Protein AF-A0AAE5LNX7-F1 (afdb_monomer_lite)

Foldseek 3Di:
DDPLVVVLVVVLVPDPVVVVQVVCVVVVNFLPDPNDTPQLLVSLVSSCVSVVDPDLVVSVVVCVVDPVSCVRNPPDDSVSSVVVVVPDDD

InterPro domains:
  IPR025399 Domain of unknown function DUF4372 [PF14294] (7-70)

Radius of gyration: 13.08 Å; chains: 1; bounding box: 31×25×31 Å

pLDDT: mean 72.5, std 10.39, range [49.38, 90.06]

Sequence (90 aa):
MVDYIKLFDKIIEFINWHTLKHAAFKLNTDNKVSKFFTKDHLKSMIYHYISQKDSLRDLSFGIYMSSKLKETVASVSLSTLSYHNNKRNY

Structure (mmCIF, N/CA/C/O backbone):
data_AF-A0AAE5LNX7-F1
#
_entry.id   AF-A0AAE5LNX7-F1
#
loop_
_atom_site.group_PDB
_atom_site.id
_atom_site.type_symbol
_atom_site.label_atom_id
_atom_site.label_alt_id
_atom_site.label_comp_id
_atom_site.label_asym_id
_atom_site.label_entity_id
_atom_site.label_seq_id
_atom_site.pdbx_PDB_ins_code
_atom_site.Cartn_x
_atom_site.Cartn_y
_atom_site.Cartn_z
_atom_site.occupancy
_atom_site.B_iso_or_equiv
_atom_site.auth_seq_id
_atom_site.auth_comp_id
_atom_site.auth_asym_id
_atom_site.auth_atom_id
_atom_site.pdbx_PDB_model_num
ATOM 1 N N . MET A 1 1 ? -19.804 -1.692 13.138 1.00 50.06 1 MET A N 1
ATOM 2 C CA . MET A 1 1 ? -18.955 -1.014 12.137 1.00 50.06 1 MET A CA 1
ATOM 3 C C . MET A 1 1 ? -17.747 -1.912 11.921 1.00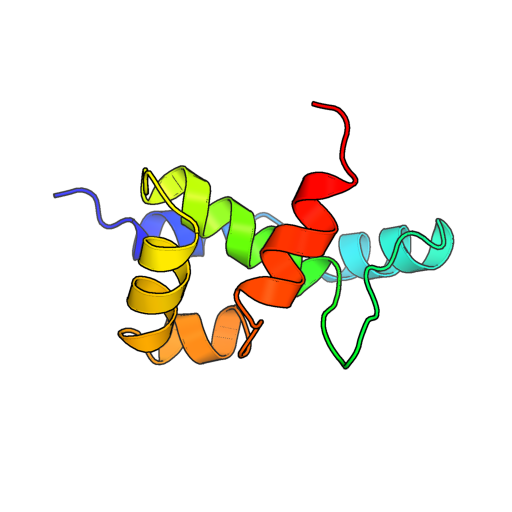 50.06 1 MET A C 1
ATOM 5 O O . MET A 1 1 ? -17.074 -2.207 12.900 1.00 50.06 1 MET A O 1
ATOM 9 N N . VAL A 1 2 ? -17.564 -2.477 10.725 1.00 58.38 2 VAL A N 1
ATOM 10 C CA . VAL A 1 2 ? -16.428 -3.377 10.459 1.00 58.38 2 VAL A CA 1
ATOM 11 C C . VAL A 1 2 ? -15.150 -2.549 10.519 1.00 58.38 2 VAL A C 1
ATOM 13 O O . VAL A 1 2 ? -15.059 -1.508 9.874 1.00 58.38 2 VAL A O 1
ATOM 16 N N . ASP A 1 3 ? -14.182 -2.989 11.316 1.00 78.56 3 ASP A N 1
ATOM 17 C CA . ASP A 1 3 ? -12.867 -2.359 11.361 1.00 78.56 3 ASP 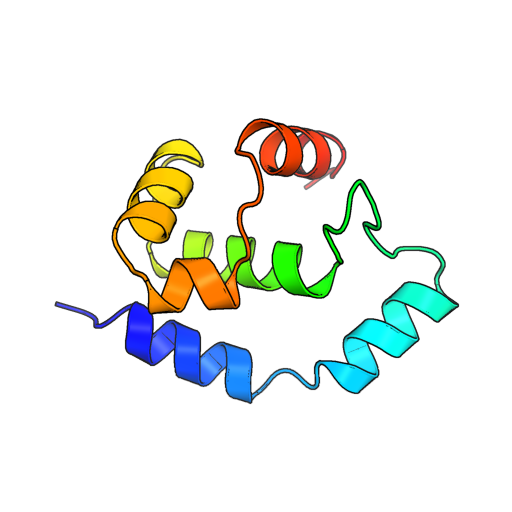A CA 1
ATOM 18 C C . ASP A 1 3 ? -12.065 -2.807 10.131 1.00 78.56 3 ASP A C 1
ATOM 20 O O . ASP A 1 3 ? -11.317 -3.788 10.151 1.00 78.56 3 ASP A O 1
ATOM 24 N N . TYR A 1 4 ? -12.293 -2.107 9.018 1.00 76.56 4 TYR A N 1
ATOM 25 C CA . TYR A 1 4 ? -11.650 -2.369 7.730 1.00 76.56 4 TYR A CA 1
ATOM 26 C C . TYR A 1 4 ? -10.120 -2.309 7.818 1.00 76.56 4 TYR A C 1
ATOM 28 O O . TYR A 1 4 ? -9.440 -2.980 7.045 1.00 76.56 4 TYR A O 1
ATOM 36 N N . ILE A 1 5 ? -9.576 -1.549 8.775 1.00 75.88 5 ILE A N 1
ATOM 37 C CA . ILE A 1 5 ? -8.133 -1.444 9.008 1.00 75.88 5 ILE A CA 1
ATOM 38 C C . ILE A 1 5 ? -7.616 -2.748 9.616 1.00 75.88 5 ILE A C 1
ATOM 40 O O . ILE A 1 5 ? -6.632 -3.299 9.132 1.00 75.88 5 ILE A O 1
ATOM 44 N N . LYS A 1 6 ? -8.311 -3.300 10.616 1.00 82.94 6 LYS A N 1
ATOM 45 C CA . LYS A 1 6 ? -7.937 -4.583 11.229 1.00 82.94 6 LYS A CA 1
ATOM 46 C C . LYS A 1 6 ? -8.047 -5.758 10.252 1.00 82.94 6 LYS A C 1
ATOM 48 O O . LYS A 1 6 ? -7.208 -6.658 10.273 1.00 82.94 6 LYS A O 1
ATOM 53 N N . LEU A 1 7 ? -9.063 -5.751 9.386 1.00 82.81 7 LEU A N 1
ATOM 54 C CA . LEU A 1 7 ? -9.209 -6.757 8.329 1.00 82.81 7 LEU A CA 1
ATOM 55 C C . LEU A 1 7 ? -8.102 -6.631 7.270 1.00 82.81 7 LEU A C 1
ATOM 57 O O . LEU A 1 7 ? -7.515 -7.637 6.875 1.00 82.81 7 LEU A O 1
ATOM 61 N N . PHE A 1 8 ? -7.778 -5.403 6.857 1.00 83.56 8 PHE A N 1
ATOM 62 C CA . PHE A 1 8 ? -6.656 -5.126 5.963 1.00 83.56 8 PHE A CA 1
ATOM 63 C C . PHE A 1 8 ? -5.331 -5.625 6.549 1.00 83.56 8 PHE A C 1
ATOM 65 O O . PHE A 1 8 ? -4.630 -6.371 5.868 1.00 83.56 8 PHE A O 1
ATOM 72 N N . ASP A 1 9 ? -5.035 -5.291 7.812 1.00 83.12 9 ASP A N 1
ATOM 73 C CA . ASP A 1 9 ? -3.828 -5.727 8.526 1.00 83.12 9 ASP A CA 1
ATOM 74 C C . ASP A 1 9 ? -3.694 -7.258 8.518 1.00 83.12 9 ASP A C 1
ATOM 76 O O . ASP A 1 9 ? -2.642 -7.797 8.174 1.00 83.12 9 ASP A O 1
ATOM 80 N N . LYS A 1 10 ? -4.785 -7.981 8.799 1.00 88.19 10 LYS A N 1
ATOM 81 C CA . LYS A 1 10 ? -4.783 -9.449 8.757 1.00 88.19 10 LYS A CA 1
ATOM 82 C C . LYS A 1 10 ? -4.497 -9.997 7.363 1.00 88.19 10 LYS A C 1
ATOM 84 O O . LYS A 1 10 ? -3.727 -10.940 7.232 1.00 88.19 10 LYS A O 1
ATOM 89 N N . ILE A 1 11 ? -5.079 -9.415 6.318 1.00 86.06 11 ILE A N 1
ATOM 90 C CA . ILE A 1 11 ? -4.871 -9.883 4.940 1.00 86.06 11 ILE A CA 1
ATOM 91 C C . ILE A 1 11 ? -3.430 -9.637 4.484 1.00 86.06 11 ILE A C 1
ATOM 93 O O . ILE A 1 11 ? -2.830 -10.514 3.863 1.00 86.06 11 ILE A O 1
ATOM 97 N N . ILE A 1 12 ? -2.844 -8.482 4.815 1.00 85.88 12 ILE A N 1
ATOM 98 C CA . ILE A 1 12 ? -1.456 -8.186 4.436 1.00 85.88 12 ILE A CA 1
ATOM 99 C C . ILE A 1 12 ? -0.431 -9.038 5.196 1.00 85.88 12 ILE A C 1
ATOM 101 O O . ILE A 1 12 ? 0.665 -9.241 4.675 1.00 85.88 12 ILE A O 1
ATOM 105 N N . GLU A 1 13 ? -0.769 -9.552 6.384 1.00 89.00 13 GLU A N 1
ATOM 106 C CA . GLU A 1 13 ? 0.060 -10.510 7.132 1.00 89.00 13 GLU A CA 1
ATOM 107 C C . GLU A 1 13 ? 0.162 -11.871 6.425 1.00 89.00 13 GLU A C 1
ATOM 109 O O . GLU A 1 13 ? 1.220 -12.497 6.458 1.00 89.00 13 GLU A O 1
ATOM 114 N N . PHE A 1 14 ? -0.896 -12.324 5.741 1.00 89.00 14 PHE A N 1
ATOM 115 C CA . PHE A 1 14 ? -0.890 -13.609 5.024 1.00 89.00 14 PHE A CA 1
ATOM 116 C C . PHE A 1 14 ? -0.055 -13.594 3.737 1.00 89.00 14 PHE A C 1
ATOM 118 O O . PHE A 1 14 ? 0.300 -14.650 3.209 1.00 89.00 14 PHE A O 1
ATOM 125 N N . ILE A 1 15 ? 0.263 -12.413 3.205 1.00 86.81 15 ILE A N 1
ATOM 126 C CA . ILE A 1 15 ? 0.989 -12.286 1.943 1.00 86.81 15 ILE A CA 1
ATOM 127 C C . ILE A 1 15 ? 2.494 -12.343 2.208 1.00 86.81 15 ILE A C 1
ATOM 129 O O . ILE A 1 15 ? 3.072 -11.463 2.847 1.00 86.81 15 ILE A O 1
ATOM 133 N N . ASN A 1 16 ? 3.173 -13.336 1.627 1.00 90.06 16 ASN A N 1
ATOM 134 C CA . ASN A 1 16 ? 4.632 -13.362 1.620 1.00 90.06 16 ASN A CA 1
ATOM 135 C C . ASN A 1 16 ? 5.186 -12.326 0.625 1.00 90.06 16 ASN A C 1
ATOM 137 O O . ASN A 1 16 ? 5.378 -12.590 -0.566 1.00 90.06 16 ASN A O 1
ATOM 141 N N . TRP A 1 17 ? 5.468 -11.129 1.136 1.00 86.44 17 TRP A N 1
ATOM 142 C CA . TRP A 1 17 ? 5.963 -9.998 0.351 1.00 86.44 17 TRP A CA 1
ATOM 143 C C . TRP A 1 17 ? 7.327 -10.241 -0.302 1.00 86.44 17 TRP A C 1
ATOM 145 O O . TRP A 1 17 ? 7.605 -9.665 -1.355 1.00 86.44 17 TRP A O 1
ATOM 155 N N . HIS A 1 18 ? 8.170 -11.092 0.291 1.00 85.50 18 HIS A N 1
ATOM 156 C CA . HIS A 1 18 ? 9.462 -11.457 -0.287 1.00 85.50 18 HIS A CA 1
ATOM 157 C C . HIS A 1 18 ? 9.269 -12.306 -1.547 1.00 85.50 18 HIS A C 1
ATOM 159 O O . HIS A 1 18 ? 9.812 -11.977 -2.604 1.00 85.50 18 HIS A O 1
ATOM 165 N N . THR A 1 19 ? 8.428 -13.340 -1.462 1.00 87.88 19 THR A N 1
ATOM 166 C CA . THR A 1 19 ? 8.069 -14.183 -2.609 1.00 87.88 19 THR A CA 1
ATOM 167 C C . THR A 1 19 ? 7.407 -13.362 -3.712 1.00 87.88 19 THR A C 1
ATOM 169 O O . THR A 1 19 ? 7.793 -13.491 -4.873 1.00 87.88 19 THR A O 1
ATOM 172 N N . LEU A 1 20 ? 6.479 -12.461 -3.364 1.00 86.25 20 LEU A N 1
ATOM 173 C CA . LEU A 1 20 ? 5.832 -11.573 -4.335 1.00 86.25 20 LEU A CA 1
ATOM 174 C C . LEU A 1 20 ? 6.850 -10.683 -5.061 1.00 86.25 20 LEU A C 1
ATOM 176 O O . LEU A 1 20 ? 6.815 -10.584 -6.285 1.00 86.25 20 LEU A O 1
ATOM 180 N N . LYS A 1 21 ? 7.773 -10.056 -4.321 1.00 83.44 21 LYS A N 1
ATOM 181 C CA . LYS A 1 21 ? 8.824 -9.209 -4.901 1.00 83.44 21 LYS A CA 1
ATOM 182 C C . LYS A 1 21 ? 9.717 -10.008 -5.851 1.00 83.44 21 LYS A C 1
ATOM 184 O O . LYS A 1 21 ? 9.997 -9.550 -6.955 1.00 83.44 21 LYS A O 1
ATOM 189 N N . HIS A 1 22 ? 10.151 -11.195 -5.432 1.00 83.12 22 HIS A N 1
ATOM 190 C CA . HIS A 1 22 ? 10.998 -12.058 -6.249 1.00 83.12 22 HIS A CA 1
ATOM 191 C C . HIS A 1 22 ? 10.283 -12.507 -7.532 1.00 83.12 22 HIS A C 1
ATOM 193 O O . HIS A 1 22 ? 10.862 -12.448 -8.615 1.00 83.12 22 HIS A O 1
ATOM 199 N N . ALA A 1 23 ? 9.011 -12.904 -7.432 1.00 83.19 23 ALA A N 1
ATOM 200 C CA . ALA A 1 23 ? 8.200 -13.289 -8.583 1.00 83.19 23 ALA A CA 1
ATOM 201 C C . ALA A 1 23 ? 7.986 -12.119 -9.557 1.00 83.19 23 ALA A C 1
ATOM 203 O O . ALA A 1 23 ? 8.210 -12.285 -10.753 1.00 83.19 23 ALA A O 1
ATOM 204 N N . ALA A 1 24 ? 7.632 -10.931 -9.053 1.00 83.12 24 ALA A N 1
ATOM 205 C CA . ALA A 1 24 ? 7.431 -9.740 -9.879 1.00 83.12 24 ALA A CA 1
ATOM 206 C C . ALA A 1 24 ? 8.706 -9.336 -10.636 1.00 83.12 24 ALA A C 1
ATOM 208 O O . ALA A 1 24 ? 8.643 -8.978 -11.811 1.00 83.12 24 ALA A O 1
ATOM 209 N N . PHE A 1 25 ? 9.870 -9.446 -9.987 1.00 80.06 25 PHE A N 1
ATOM 210 C CA . PHE A 1 25 ? 11.156 -9.198 -10.632 1.00 80.06 25 PHE A CA 1
ATOM 211 C C . PHE A 1 25 ? 11.479 -10.257 -11.694 1.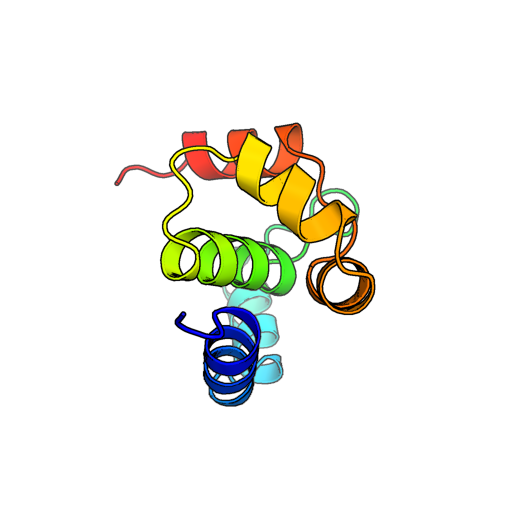00 80.06 25 PHE A C 1
ATOM 213 O O . PHE A 1 25 ? 11.814 -9.910 -12.822 1.00 80.06 25 PHE A O 1
ATOM 220 N N . LYS A 1 26 ? 11.325 -11.548 -11.362 1.00 81.75 26 LYS A N 1
ATOM 221 C CA . LYS A 1 26 ? 11.607 -12.664 -12.281 1.00 81.75 26 LYS A CA 1
ATOM 222 C C . LYS A 1 26 ? 10.745 -12.618 -13.545 1.00 81.75 26 LYS A C 1
ATOM 224 O O . LYS A 1 26 ? 11.225 -12.966 -14.617 1.00 81.75 26 LYS A O 1
ATOM 229 N N . LEU A 1 27 ? 9.486 -12.207 -13.417 1.00 81.62 27 LEU A N 1
ATOM 230 C CA . LEU A 1 27 ? 8.546 -12.107 -14.535 1.00 81.62 27 LEU A CA 1
ATOM 231 C C . LEU A 1 27 ? 8.653 -10.774 -15.294 1.00 81.62 27 LEU A C 1
ATOM 233 O O . LEU A 1 27 ? 7.930 -10.577 -16.265 1.00 81.62 27 LEU A O 1
ATOM 237 N N . ASN A 1 28 ? 9.536 -9.861 -14.867 1.00 75.94 28 ASN A N 1
ATOM 238 C CA . ASN A 1 28 ? 9.626 -8.493 -15.383 1.00 75.94 28 ASN A CA 1
ATOM 239 C C . ASN A 1 28 ? 8.271 -7.754 -15.367 1.00 75.94 28 ASN A C 1
ATOM 241 O O . ASN A 1 28 ? 7.964 -6.944 -16.238 1.00 75.94 28 ASN A O 1
ATOM 245 N N . THR A 1 29 ? 7.441 -8.053 -14.366 1.00 73.00 29 THR A N 1
ATOM 246 C CA . THR A 1 29 ? 6.112 -7.456 -14.170 1.00 73.00 29 THR A CA 1
ATOM 247 C C . THR A 1 29 ? 6.102 -6.468 -13.012 1.00 73.00 29 THR A C 1
ATOM 249 O O . THR A 1 29 ? 5.031 -6.111 -12.520 1.00 73.00 29 THR A O 1
ATOM 252 N N . ASP A 1 30 ? 7.274 -6.082 -12.499 1.00 69.62 30 ASP A N 1
ATOM 253 C CA . ASP A 1 30 ? 7.324 -5.141 -11.394 1.00 69.62 30 ASP A CA 1
ATOM 254 C C . ASP A 1 30 ? 6.866 -3.760 -11.872 1.00 69.62 30 ASP A C 1
ATOM 256 O O . ASP A 1 30 ? 7.433 -3.201 -12.810 1.00 69.62 30 ASP A O 1
ATOM 260 N N . ASN A 1 31 ? 5.848 -3.199 -11.216 1.00 61.75 31 ASN A N 1
ATOM 261 C CA . ASN A 1 31 ? 5.245 -1.898 -11.538 1.00 61.75 31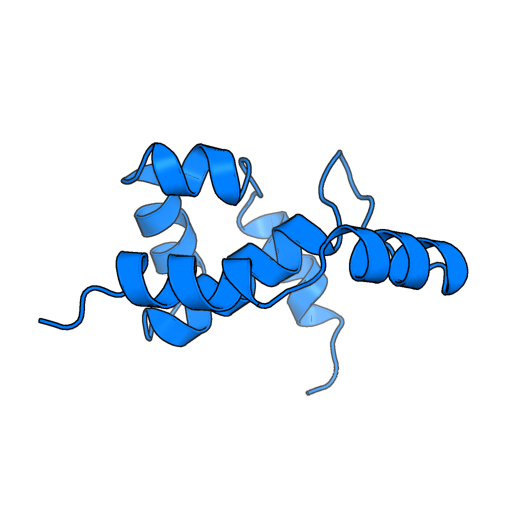 ASN A CA 1
ATOM 262 C C . ASN A 1 31 ? 6.163 -0.700 -11.224 1.00 61.75 31 ASN A C 1
ATOM 264 O O . ASN A 1 31 ? 5.667 0.363 -10.866 1.00 61.75 31 ASN A O 1
ATOM 268 N N . LYS A 1 32 ? 7.485 -0.876 -11.329 1.00 62.94 32 LYS A N 1
ATOM 269 C CA . LYS A 1 32 ? 8.551 0.004 -10.849 1.00 62.94 32 LYS A CA 1
ATOM 270 C C . LYS A 1 32 ? 8.575 1.338 -11.603 1.00 62.94 32 LYS A C 1
ATOM 272 O O . LYS A 1 32 ? 9.464 1.608 -12.402 1.00 62.94 32 LYS A O 1
ATOM 277 N N . VAL A 1 33 ? 7.601 2.193 -11.317 1.00 57.12 33 VAL A N 1
ATOM 278 C CA . VAL A 1 33 ? 7.487 3.563 -11.820 1.00 57.12 33 VAL A CA 1
ATOM 279 C C . VAL A 1 33 ? 7.677 4.488 -10.630 1.00 57.12 33 VAL A C 1
ATOM 281 O O . VAL A 1 33 ? 6.904 4.447 -9.680 1.00 57.12 33 VAL A O 1
ATOM 284 N N . SER A 1 34 ? 8.734 5.301 -10.638 1.00 53.66 34 SER A N 1
ATOM 285 C CA . SER A 1 34 ? 8.946 6.357 -9.632 1.00 53.66 34 SER A CA 1
ATOM 286 C C . SER A 1 34 ? 8.797 5.901 -8.167 1.00 53.66 34 SER A C 1
ATOM 288 O O . SER A 1 34 ? 8.191 6.597 -7.360 1.00 53.66 34 SER A O 1
ATOM 290 N N . LYS A 1 35 ? 9.388 4.747 -7.812 1.00 59.91 35 LYS A N 1
ATOM 291 C CA . LYS A 1 35 ? 9.343 4.105 -6.473 1.00 59.91 35 LYS A CA 1
ATOM 292 C C . LYS A 1 35 ? 8.021 3.420 -6.101 1.00 59.91 35 LYS A C 1
ATOM 294 O O . LYS A 1 35 ? 7.890 2.965 -4.970 1.00 59.91 35 LYS A O 1
ATOM 299 N N . PHE A 1 36 ? 7.085 3.292 -7.033 1.00 65.38 36 PHE A N 1
ATOM 300 C CA . PHE A 1 36 ? 5.892 2.481 -6.846 1.00 65.38 36 PHE A CA 1
ATOM 301 C C . PHE A 1 36 ? 6.194 1.029 -7.205 1.00 65.38 36 PHE A C 1
ATOM 303 O O . PHE A 1 36 ? 6.608 0.75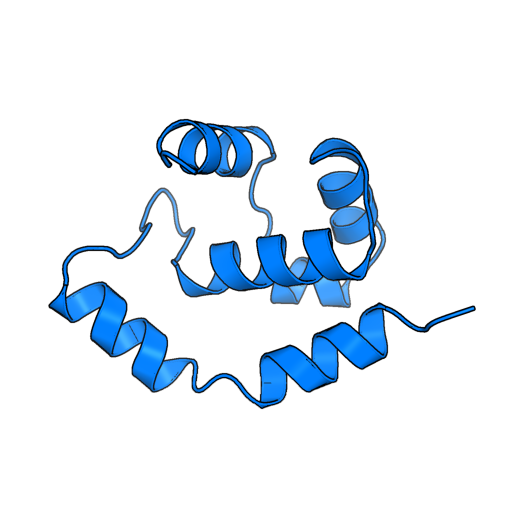2 -8.323 1.00 65.38 36 PHE A O 1
ATOM 310 N N . PHE A 1 37 ? 6.047 0.101 -6.262 1.00 73.44 37 PHE A N 1
ATOM 311 C CA . PHE A 1 37 ? 6.289 -1.319 -6.517 1.00 73.44 37 PHE A CA 1
ATOM 312 C C . PHE A 1 37 ? 4.977 -2.095 -6.577 1.00 73.44 37 PHE A C 1
ATOM 314 O O . PHE A 1 37 ? 3.953 -1.687 -6.026 1.00 73.44 37 PHE A O 1
ATOM 321 N N . THR A 1 38 ? 5.024 -3.286 -7.172 1.00 76.50 38 THR A N 1
ATOM 322 C CA . THR A 1 38 ? 3.878 -4.217 -7.224 1.00 76.50 38 THR A CA 1
ATOM 323 C C . THR A 1 38 ? 3.263 -4.472 -5.844 1.00 76.50 38 THR A C 1
ATOM 325 O O . THR A 1 38 ? 2.045 -4.577 -5.705 1.00 76.50 38 THR A O 1
ATOM 328 N N . LYS A 1 39 ? 4.105 -4.500 -4.805 1.00 80.62 39 LYS A N 1
ATOM 329 C CA . LYS A 1 39 ? 3.705 -4.593 -3.396 1.00 80.62 39 LYS A CA 1
ATOM 330 C C . LYS A 1 39 ? 2.760 -3.460 -2.979 1.00 80.62 39 LYS A C 1
ATOM 332 O O . LYS A 1 39 ? 1.718 -3.720 -2.385 1.00 80.62 39 LYS A O 1
ATOM 337 N N . ASP A 1 40 ? 3.127 -2.218 -3.271 1.00 77.56 40 ASP A N 1
ATOM 338 C CA . ASP A 1 40 ? 2.402 -1.027 -2.813 1.00 77.56 40 ASP A CA 1
ATOM 339 C C . ASP A 1 40 ? 1.100 -0.849 -3.608 1.00 77.56 40 ASP A C 1
ATOM 341 O O . ASP A 1 40 ? 0.058 -0.480 -3.055 1.00 77.56 40 ASP A O 1
ATOM 345 N N . HIS A 1 41 ? 1.122 -1.238 -4.888 1.00 77.69 41 HIS A N 1
ATOM 346 C CA . HIS A 1 41 ? -0.078 -1.337 -5.716 1.00 77.69 41 HIS A CA 1
ATOM 347 C C . HIS A 1 41 ? -1.069 -2.356 -5.155 1.00 77.69 41 HIS A C 1
ATOM 349 O O . HIS A 1 41 ? -2.249 -2.050 -4.985 1.00 77.69 41 HIS A O 1
ATOM 355 N N . LEU A 1 42 ? -0.596 -3.559 -4.824 1.00 82.81 42 LEU A N 1
ATOM 356 C CA . LEU A 1 42 ? -1.453 -4.611 -4.289 1.00 82.81 42 LEU A CA 1
ATOM 357 C C . LEU A 1 42 ? -2.084 -4.197 -2.954 1.00 82.81 42 LEU A C 1
ATOM 359 O O . LEU A 1 42 ? -3.286 -4.365 -2.772 1.00 82.81 42 LEU A O 1
ATOM 363 N N . LYS A 1 43 ? -1.309 -3.583 -2.054 1.00 83.81 43 LYS A N 1
ATOM 364 C CA . LYS A 1 43 ? -1.830 -3.047 -0.787 1.00 83.81 43 LYS A CA 1
ATOM 365 C C . LYS A 1 43 ? -2.923 -2.000 -1.005 1.00 83.81 43 LYS A C 1
ATOM 367 O O . LYS A 1 43 ? -3.973 -2.088 -0.375 1.00 83.81 43 LYS A O 1
ATOM 372 N N . SER A 1 44 ? -2.706 -1.060 -1.929 1.00 78.31 44 SER A N 1
ATOM 373 C CA . SER A 1 44 ? -3.709 -0.052 -2.308 1.00 78.31 44 SER A CA 1
ATOM 374 C C . SER A 1 44 ? -5.025 -0.699 -2.746 1.00 78.31 44 SER A C 1
ATOM 376 O O . SER A 1 44 ? -6.092 -0.311 -2.279 1.00 78.31 44 SER A O 1
ATOM 378 N N . MET A 1 45 ? -4.952 -1.703 -3.625 1.00 80.25 45 MET A N 1
ATOM 379 C CA . MET A 1 45 ? -6.137 -2.361 -4.184 1.00 80.25 45 MET A CA 1
ATOM 380 C C . MET A 1 45 ? -6.868 -3.238 -3.166 1.00 80.25 45 MET A C 1
ATOM 382 O O . MET A 1 45 ? -8.095 -3.224 -3.128 1.00 80.25 45 MET A O 1
ATOM 386 N N . ILE A 1 46 ? -6.142 -3.948 -2.297 1.00 85.12 46 ILE A N 1
ATOM 387 C CA . ILE A 1 46 ? -6.750 -4.724 -1.206 1.00 85.12 46 ILE A CA 1
ATOM 388 C C . ILE A 1 46 ? -7.528 -3.791 -0.273 1.00 85.12 46 ILE A C 1
ATOM 390 O O . ILE A 1 46 ? -8.689 -4.056 0.035 1.00 85.12 46 ILE A O 1
ATOM 394 N N . TYR A 1 47 ? -6.921 -2.674 0.141 1.00 80.88 47 TYR A N 1
ATOM 395 C CA . TYR A 1 47 ? -7.601 -1.696 0.989 1.00 80.88 47 TYR A CA 1
ATOM 396 C C . TYR A 1 47 ? -8.824 -1.088 0.290 1.00 80.88 47 TYR A C 1
ATOM 398 O O . TYR A 1 47 ? -9.885 -0.978 0.905 1.00 80.88 47 TYR A O 1
ATOM 406 N N . HIS A 1 48 ? -8.708 -0.751 -1.001 1.00 78.62 48 HIS A N 1
ATOM 407 C CA . HIS A 1 48 ? -9.818 -0.243 -1.813 1.00 78.62 48 HIS A CA 1
ATOM 408 C C . HIS A 1 48 ? -11.028 -1.177 -1.789 1.00 78.62 48 HIS A C 1
ATOM 410 O O . HIS A 1 48 ? -12.144 -0.746 -1.511 1.00 78.62 48 HIS A O 1
ATOM 416 N N . TYR A 1 49 ? -10.773 -2.462 -2.029 1.00 81.31 49 TYR A N 1
ATOM 417 C CA . TYR A 1 49 ? -11.808 -3.477 -2.140 1.00 81.31 49 TYR A CA 1
ATOM 418 C C . TYR A 1 49 ? -12.487 -3.755 -0.794 1.00 81.31 49 TYR A C 1
ATOM 420 O O . TYR A 1 49 ? -13.710 -3.806 -0.706 1.00 81.31 49 TYR A O 1
ATOM 428 N N . ILE A 1 50 ? -11.705 -3.867 0.285 1.00 82.44 50 ILE A N 1
ATOM 429 C CA . ILE A 1 50 ? -12.233 -4.118 1.637 1.00 82.44 50 ILE A CA 1
ATOM 430 C C . ILE A 1 50 ? -13.062 -2.939 2.147 1.00 82.44 50 ILE A C 1
ATOM 432 O O . ILE A 1 50 ? -14.072 -3.138 2.817 1.00 82.44 50 ILE A O 1
ATOM 436 N N . SER A 1 51 ? -12.630 -1.714 1.848 1.00 76.81 51 SER A N 1
ATOM 437 C CA . SER A 1 51 ? -13.315 -0.498 2.293 1.00 76.81 51 SER A CA 1
ATOM 438 C C . SER A 1 51 ? -14.572 -0.168 1.482 1.00 76.81 51 SER A C 1
ATOM 440 O O . SER A 1 51 ? -15.218 0.833 1.794 1.00 76.81 51 SER A O 1
ATOM 442 N N . GLN A 1 52 ? -14.912 -0.998 0.480 1.00 76.06 52 GLN A N 1
ATOM 443 C CA . GLN A 1 52 ? -16.074 -0.850 -0.407 1.00 76.06 52 GLN A CA 1
ATOM 444 C C . GLN A 1 52 ? -16.226 0.584 -0.923 1.00 76.06 52 GLN A C 1
ATOM 446 O O . GLN A 1 52 ? -17.311 1.156 -0.926 1.00 76.06 52 GLN A O 1
ATOM 451 N N . LYS A 1 53 ? -15.103 1.215 -1.271 1.00 71.81 53 LYS A N 1
ATOM 452 C CA . LYS A 1 53 ? -15.117 2.589 -1.760 1.00 71.81 53 LYS A CA 1
ATOM 453 C C . LYS A 1 53 ? -15.492 2.603 -3.232 1.00 71.81 53 LYS A C 1
ATOM 455 O O . LYS A 1 53 ? -14.848 1.929 -4.027 1.00 71.81 53 LYS A O 1
ATOM 460 N N . ASP A 1 54 ? -16.453 3.448 -3.583 1.00 68.12 54 ASP A N 1
ATOM 461 C CA . ASP A 1 54 ? -16.950 3.578 -4.956 1.00 68.12 54 ASP A CA 1
ATOM 462 C C . ASP A 1 54 ? -15.954 4.279 -5.891 1.00 68.12 54 ASP A C 1
ATOM 464 O O . ASP A 1 54 ? -16.084 4.213 -7.113 1.00 68.12 54 ASP A O 1
ATOM 468 N N . SER A 1 55 ? -14.934 4.954 -5.344 1.00 69.38 55 SER A N 1
ATOM 469 C CA . SER A 1 55 ? -13.944 5.658 -6.154 1.00 69.38 55 SER A CA 1
ATOM 470 C C . SER A 1 55 ? -12.508 5.570 -5.629 1.00 69.38 55 SER A C 1
ATOM 472 O O . SER A 1 55 ? -12.231 5.492 -4.428 1.00 69.38 55 SER A O 1
ATOM 474 N N . LEU A 1 56 ? -11.551 5.693 -6.554 1.00 70.06 56 LEU A N 1
ATOM 475 C CA . LEU A 1 56 ? -10.131 5.882 -6.232 1.00 70.06 56 LEU A CA 1
ATOM 476 C C . LEU A 1 56 ? -9.867 7.204 -5.479 1.00 70.06 56 LEU A C 1
ATOM 478 O O . LEU A 1 56 ? -8.834 7.337 -4.822 1.00 70.06 56 LEU A O 1
ATOM 482 N N . ARG A 1 57 ? -10.778 8.190 -5.546 1.00 66.06 57 ARG A N 1
ATOM 483 C CA . ARG A 1 57 ? -10.671 9.443 -4.770 1.00 66.06 57 ARG A CA 1
ATOM 484 C C . ARG A 1 57 ? -10.911 9.198 -3.290 1.00 66.06 57 ARG A C 1
ATOM 486 O O . ARG A 1 57 ? -10.140 9.691 -2.468 1.00 66.06 57 ARG A O 1
ATOM 493 N N . ASP A 1 58 ? -11.888 8.364 -2.964 1.00 65.25 58 ASP A N 1
ATOM 494 C CA . ASP A 1 58 ? -12.165 7.980 -1.580 1.00 65.25 58 ASP A CA 1
ATOM 495 C C . ASP A 1 58 ? -11.027 7.147 -0.983 1.00 65.25 58 ASP A C 1
ATOM 497 O O . ASP A 1 58 ? -10.737 7.246 0.211 1.00 65.25 58 ASP A O 1
ATOM 501 N N . LEU A 1 59 ? -10.323 6.383 -1.827 1.00 69.62 59 LEU A N 1
ATOM 502 C CA . LEU A 1 59 ? -9.081 5.712 -1.454 1.00 69.62 59 LEU A CA 1
ATOM 503 C C . LEU A 1 59 ? -7.996 6.721 -1.059 1.00 69.62 59 LEU A C 1
ATOM 505 O O . LEU A 1 59 ? -7.413 6.612 0.018 1.00 69.62 59 LEU A O 1
ATOM 509 N N . SER A 1 60 ? -7.731 7.712 -1.917 1.00 66.31 60 SER A N 1
ATOM 510 C CA . SER A 1 60 ? -6.715 8.739 -1.657 1.00 66.31 60 SER A CA 1
ATOM 511 C C . SER A 1 60 ? -7.026 9.535 -0.391 1.00 66.31 60 SER A C 1
ATOM 513 O O . SER A 1 60 ? -6.105 9.875 0.350 1.00 66.31 60 SER A O 1
ATOM 515 N N . PHE A 1 61 ? -8.304 9.807 -0.124 1.00 64.62 61 PHE A N 1
ATOM 516 C CA . PHE A 1 61 ? -8.736 10.479 1.097 1.00 64.62 61 PHE A CA 1
ATOM 517 C C . PHE A 1 61 ? -8.536 9.589 2.335 1.00 64.62 61 PHE A C 1
ATOM 519 O O . PHE A 1 61 ? -7.944 10.025 3.319 1.00 64.62 61 PHE A O 1
ATOM 526 N N . GLY A 1 62 ? -8.930 8.312 2.272 1.00 64.19 62 GLY A N 1
ATOM 527 C CA . GLY A 1 62 ? -8.739 7.358 3.371 1.00 64.19 62 GLY A CA 1
ATOM 528 C C . GLY A 1 62 ? -7.268 7.078 3.704 1.00 64.19 62 GLY A C 1
ATOM 529 O O . GLY A 1 62 ? -6.915 6.966 4.876 1.00 64.19 62 GLY A O 1
ATOM 530 N N . ILE A 1 63 ? -6.399 7.020 2.690 1.00 66.19 63 ILE A N 1
ATOM 531 C CA . ILE A 1 63 ? -4.946 6.874 2.869 1.00 66.19 63 ILE A CA 1
ATOM 532 C C . ILE A 1 63 ? -4.340 8.149 3.467 1.00 66.19 63 ILE A C 1
ATOM 534 O O . ILE A 1 63 ? -3.466 8.062 4.325 1.00 66.19 63 ILE A O 1
ATOM 538 N N . TYR A 1 64 ? -4.795 9.335 3.047 1.00 62.00 64 TYR A N 1
ATOM 539 C CA . TYR A 1 64 ? -4.312 10.608 3.592 1.00 62.00 64 TYR A CA 1
ATOM 540 C C . TYR A 1 64 ? -4.665 10.778 5.077 1.00 62.00 64 TYR A C 1
ATOM 542 O O . TYR A 1 64 ? -3.836 11.251 5.853 1.00 62.00 64 TYR A O 1
ATOM 550 N N . MET A 1 65 ? -5.866 10.349 5.473 1.00 59.62 65 MET A N 1
ATOM 551 C CA . MET A 1 65 ? -6.400 10.514 6.830 1.00 59.62 65 MET A CA 1
ATOM 552 C C . MET A 1 65 ? -5.839 9.518 7.859 1.00 59.62 65 MET A C 1
ATOM 554 O O . MET A 1 65 ? -6.082 9.680 9.052 1.00 59.62 65 MET A O 1
ATOM 558 N N . SER A 1 66 ? -5.080 8.502 7.436 1.00 66.56 66 SER A N 1
ATOM 559 C CA . SER A 1 66 ? -4.463 7.518 8.332 1.00 66.56 66 SER A CA 1
ATOM 560 C C . SER A 1 66 ? -2.953 7.472 8.126 1.00 66.56 66 SER A C 1
ATOM 562 O O . SER A 1 66 ? -2.464 7.005 7.100 1.00 66.56 66 SER A O 1
ATOM 564 N N . SER A 1 67 ? -2.195 7.924 9.129 1.00 62.06 67 SER A N 1
ATOM 565 C CA . SER A 1 67 ? -0.724 7.904 9.126 1.00 62.06 67 SER A CA 1
ATOM 566 C C . SER A 1 67 ? -0.162 6.498 8.887 1.00 62.06 67 SER A C 1
ATOM 568 O O . SER A 1 67 ? 0.748 6.326 8.078 1.00 62.06 67 SER A O 1
ATOM 570 N N . LYS A 1 68 ? -0.779 5.478 9.495 1.00 63.38 68 LYS A N 1
ATOM 571 C CA . LYS A 1 68 ? -0.418 4.063 9.321 1.00 63.38 68 LYS A CA 1
ATOM 572 C C . LYS A 1 68 ? -0.645 3.573 7.885 1.00 63.38 68 LYS A C 1
ATOM 574 O O . LYS A 1 68 ? 0.205 2.881 7.324 1.00 63.38 68 LYS A O 1
ATOM 579 N N . LEU A 1 69 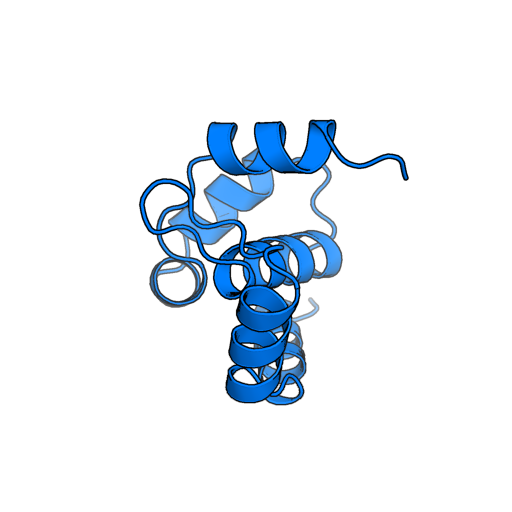? -1.761 3.949 7.252 1.00 63.75 69 LEU A N 1
ATOM 580 C CA . LEU A 1 69 ? -2.021 3.621 5.841 1.00 63.75 69 LEU A CA 1
ATOM 581 C C . LEU A 1 69 ? -1.102 4.404 4.902 1.00 63.75 69 LEU A C 1
ATOM 583 O O . LEU A 1 69 ? -0.624 3.846 3.919 1.00 63.75 69 LEU A O 1
ATOM 587 N N . LYS A 1 70 ? -0.794 5.659 5.228 1.00 66.06 70 LYS A N 1
ATOM 588 C CA . LYS A 1 70 ? 0.132 6.505 4.472 1.00 66.06 70 LYS A CA 1
ATOM 589 C C . LYS A 1 70 ? 1.547 5.920 4.423 1.00 66.06 70 LYS A C 1
ATOM 591 O O . LYS A 1 70 ? 2.165 5.950 3.362 1.00 66.06 70 LYS A O 1
ATOM 596 N N . GLU A 1 71 ? 2.030 5.339 5.522 1.00 64.81 71 GLU A N 1
ATOM 597 C CA . GLU A 1 71 ? 3.310 4.611 5.576 1.00 64.81 71 GLU A CA 1
ATOM 598 C C . GLU A 1 71 ? 3.252 3.258 4.856 1.00 64.81 71 GLU A C 1
ATOM 600 O O . GLU A 1 71 ? 4.200 2.856 4.183 1.00 64.81 71 GLU A O 1
ATOM 605 N N . THR A 1 72 ? 2.121 2.556 4.961 1.00 59.12 72 THR A N 1
ATOM 606 C CA . THR A 1 72 ? 1.962 1.195 4.425 1.00 59.12 72 THR A CA 1
ATOM 607 C C . THR A 1 72 ? 1.732 1.169 2.913 1.00 59.12 72 THR A C 1
ATOM 609 O O . THR A 1 72 ? 2.150 0.217 2.246 1.00 59.12 72 THR A O 1
ATOM 612 N N . VAL A 1 73 ? 1.056 2.195 2.391 1.00 60.75 73 VAL A N 1
ATOM 613 C CA . VAL A 1 73 ? 0.639 2.335 0.990 1.00 60.75 73 VAL A CA 1
ATOM 614 C C . VAL A 1 73 ? 1.501 3.355 0.230 1.00 60.75 73 VAL A C 1
ATOM 616 O O . VAL A 1 73 ? 1.465 3.366 -0.990 1.00 60.75 73 VAL A O 1
ATOM 619 N N . ALA A 1 74 ? 2.324 4.148 0.927 1.00 56.34 74 ALA A N 1
ATOM 620 C CA . ALA A 1 74 ? 3.343 5.052 0.383 1.00 56.34 74 ALA A CA 1
ATOM 621 C C . ALA A 1 74 ? 2.880 5.928 -0.799 1.00 56.34 74 ALA A C 1
ATOM 623 O O . ALA A 1 74 ? 3.089 5.582 -1.953 1.00 56.34 74 ALA A O 1
ATOM 624 N N . SER A 1 75 ? 2.297 7.095 -0.488 1.00 54.97 75 SER A N 1
ATOM 625 C CA . SER A 1 75 ? 2.128 8.287 -1.356 1.00 54.97 75 SER A CA 1
ATOM 626 C C . SER A 1 75 ? 1.887 8.062 -2.861 1.00 54.97 75 SER A C 1
ATOM 628 O O . SER A 1 75 ? 2.391 8.821 -3.694 1.00 54.97 75 SER A O 1
ATOM 630 N N . VAL A 1 76 ? 1.145 7.030 -3.244 1.00 59.88 76 VAL A N 1
ATOM 631 C CA . VAL A 1 76 ? 0.870 6.773 -4.655 1.00 59.88 76 VAL A CA 1
ATOM 632 C C . VAL A 1 76 ? -0.119 7.822 -5.119 1.00 59.88 76 VAL A C 1
ATOM 634 O O . VAL A 1 76 ? -1.202 7.958 -4.546 1.00 59.88 76 VAL A O 1
ATOM 637 N N . SER A 1 77 ? 0.241 8.584 -6.149 1.00 65.06 77 SER A N 1
ATOM 638 C CA . SER A 1 77 ? -0.708 9.530 -6.718 1.00 65.06 77 SER A CA 1
ATOM 639 C C . SER A 1 77 ? -1.882 8.773 -7.339 1.00 65.06 77 SER A C 1
ATOM 641 O O . SER A 1 77 ? -1.723 7.723 -7.968 1.00 65.06 77 SER A O 1
ATOM 643 N N . LEU A 1 78 ? -3.076 9.343 -7.211 1.00 68.56 78 LEU A N 1
ATOM 644 C CA . LEU A 1 78 ? -4.296 8.805 -7.811 1.00 68.56 78 LEU A CA 1
ATOM 645 C C . LEU A 1 78 ? -4.157 8.626 -9.332 1.00 68.56 78 LEU A C 1
ATOM 647 O O . LEU A 1 78 ? -4.665 7.664 -9.903 1.00 68.56 78 LEU A O 1
ATOM 651 N N . SER A 1 79 ? -3.397 9.515 -9.974 1.00 68.06 79 SER A N 1
ATOM 652 C CA . SER A 1 79 ? -3.024 9.425 -11.386 1.00 68.06 79 SER A CA 1
ATOM 653 C C . SER A 1 79 ? -2.200 8.172 -11.708 1.00 68.06 79 SER A C 1
ATOM 655 O O . SER A 1 79 ? -2.468 7.528 -12.719 1.00 68.06 79 SER A O 1
ATOM 657 N N . THR A 1 80 ? -1.265 7.774 -10.839 1.00 70.06 80 THR A N 1
ATOM 658 C CA . THR A 1 80 ? -0.467 6.547 -11.016 1.00 70.06 80 THR A CA 1
ATOM 659 C C . THR A 1 80 ? -1.343 5.300 -10.876 1.00 70.06 80 THR A C 1
ATOM 661 O O . THR A 1 80 ? -1.279 4.408 -11.720 1.00 70.06 80 THR A O 1
ATOM 664 N N . LEU A 1 81 ? -2.222 5.257 -9.866 1.00 72.25 81 LEU A N 1
ATOM 665 C CA . LEU A 1 81 ? -3.170 4.148 -9.680 1.00 72.25 81 LEU A CA 1
ATOM 666 C C . LEU A 1 81 ? -4.125 3.998 -10.871 1.00 72.25 81 LEU A C 1
ATOM 668 O O . LEU A 1 81 ? -4.286 2.903 -11.404 1.00 72.25 81 LEU A O 1
ATOM 672 N N . SER A 1 82 ? -4.719 5.106 -11.318 1.00 72.19 82 SER A N 1
ATOM 673 C CA . SER A 1 82 ? -5.646 5.121 -12.454 1.00 72.19 82 SER A CA 1
ATOM 674 C C . SER A 1 82 ? -4.979 4.635 -13.746 1.00 72.19 82 SER A C 1
ATOM 676 O O . SER A 1 82 ? -5.513 3.767 -14.435 1.00 72.19 82 SER A O 1
ATOM 678 N N . TYR A 1 83 ? -3.764 5.112 -14.038 1.00 72.50 83 TYR A N 1
ATOM 679 C CA . TYR A 1 83 ? -3.015 4.711 -15.231 1.00 72.50 83 TYR A CA 1
ATOM 680 C C . TYR A 1 83 ? -2.729 3.203 -15.284 1.00 72.50 83 TYR A C 1
ATOM 682 O O . TYR A 1 83 ? -2.882 2.583 -16.337 1.00 72.50 83 TYR A O 1
ATOM 690 N N . HIS A 1 84 ? -2.336 2.598 -14.159 1.00 69.62 84 HIS A N 1
ATOM 691 C CA . HIS A 1 84 ? -2.065 1.160 -14.102 1.00 69.62 84 HIS A CA 1
ATOM 692 C C . HIS A 1 84 ? -3.339 0.308 -14.164 1.00 69.62 84 HIS A C 1
ATOM 694 O O . HIS A 1 84 ? -3.313 -0.762 -14.772 1.00 69.62 84 HIS A O 1
ATOM 700 N N . ASN A 1 85 ? -4.450 0.785 -13.598 1.00 68.12 85 ASN A N 1
ATOM 701 C CA . ASN A 1 85 ? -5.731 0.085 -13.673 1.00 68.12 85 ASN A CA 1
ATOM 702 C C . ASN A 1 85 ? -6.356 0.139 -15.072 1.00 68.12 85 ASN A C 1
ATOM 704 O O . ASN A 1 85 ? -6.912 -0.864 -15.504 1.00 68.12 85 ASN A O 1
ATOM 708 N N . ASN A 1 86 ? -6.206 1.246 -15.807 1.00 71.94 86 ASN A N 1
ATOM 709 C CA . ASN A 1 86 ? -6.729 1.382 -17.175 1.00 71.94 86 ASN A CA 1
ATOM 710 C C . ASN A 1 86 ? -6.047 0.466 -18.200 1.00 71.94 86 ASN A C 1
ATOM 712 O O . ASN A 1 86 ? -6.588 0.236 -19.275 1.00 71.94 86 ASN A O 1
ATOM 716 N N . LYS A 1 87 ? -4.846 -0.039 -17.900 1.00 64.94 87 LYS A N 1
ATOM 717 C CA . LYS A 1 87 ? -4.124 -0.970 -18.781 1.00 64.94 87 LYS A CA 1
ATOM 718 C C . LYS A 1 87 ? -4.452 -2.441 -18.520 1.00 64.94 87 LYS A C 1
ATOM 720 O O . LYS A 1 87 ? -3.865 -3.307 -19.164 1.00 64.94 87 LYS A O 1
ATOM 725 N N . ARG A 1 88 ? -5.333 -2.742 -17.564 1.00 59.44 88 ARG A N 1
ATOM 726 C CA . ARG A 1 88 ? -5.756 -4.111 -17.261 1.00 59.44 88 ARG A CA 1
ATOM 727 C C . ARG A 1 88 ? -7.090 -4.385 -17.947 1.00 59.44 88 ARG A C 1
ATOM 729 O O . ARG A 1 88 ? -8.064 -3.699 -17.670 1.00 59.44 88 ARG A O 1
ATOM 736 N N . ASN A 1 89 ? -7.121 -5.398 -18.810 1.00 49.38 89 ASN A N 1
ATOM 737 C CA . ASN A 1 89 ? -8.379 -6.000 -19.240 1.00 49.38 89 ASN A CA 1
ATOM 738 C C . ASN A 1 89 ? -8.911 -6.821 -18.061 1.00 49.38 89 ASN A C 1
ATOM 740 O O . ASN A 1 89 ? -8.205 -7.714 -17.586 1.00 49.38 89 ASN A O 1
ATOM 744 N N . TYR A 1 90 ? -10.087 -6.453 -17.557 1.00 51.56 90 TYR A N 1
ATOM 745 C CA . TYR A 1 90 ? -10.831 -7.228 -16.563 1.00 51.56 90 TYR A CA 1
ATOM 746 C C . TYR A 1 90 ? -11.495 -8.427 -17.235 1.00 51.56 90 TYR A C 1
ATOM 748 O O . TYR A 1 90 ? -12.030 -8.233 -18.352 1.00 51.56 90 TYR A O 1
#

Secondary structure (DSSP, 8-state):
---HHHHHHHHHHHS-HHHHHHHHHHTT----BTTB-HHHHHHHHHHHHHTT-SSHHHHHHHHHT-HHHHHHHT---HHHHHHHHHT---

Organism: Clostridium beijerinckii (NCBI:txid1520)